Protein AF-W0BDI6-F1 (afdb_monomer_lite)

Radius of gyration: 18.67 Å; chains: 1; bounding box: 44×27×48 Å

Secondary structure (DSSP, 8-state):
-HHHHHHHHHHHHHHHHHHHHS-TTTHHHHHHHHHHHHHHHHHHHHHHHHHHHHTSTT-EEETTEEE--HHHHHHHHTHHHHHHHHHHHHHHHH---S----

Foldseek 3Di:
DVVVVVLVVVLVVCLVVLVVPDDPVCSVVSVVVSVVVVVVVCVVLVVVLVVQLVPDPDWDQDPNDTDGDPVSNVVSCVVVVVVSVVVVVCCVVPVDDPDPDD

pLDDT: mean 80.6, std 9.76, range [39.5, 92.69]

Organism: NCBI:txid1268635

InterPro domains:
  IPR020846 Major facilitator superfamily domain [PS50850] (1-102)
  IPR036259 MFS transporter superfamily [G3DSA:1.20.1250.20] (1-102)
  IPR036259 MFS transporter superfamily [SSF103473] (1-99)

Sequence (102 aa):
MFLLGLGAGGQTVSFAVVKDNNPAHLVGTACGFNNLSVLVGGAIFQPLVGVILHRSEGWRLVHDIPVYTVSSYQKSLMVMPCCYLASLILVLFFIKESHPSR

Structure (mmCIF, N/CA/C/O backbone):
data_AF-W0BDI6-F1
#
_entry.id   AF-W0BDI6-F1
#
loop_
_atom_site.group_PDB
_atom_site.id
_atom_site.type_symbol
_atom_site.label_atom_id
_atom_site.label_alt_id
_atom_site.label_comp_id
_atom_site.label_asym_id
_atom_site.label_entity_id
_atom_site.label_seq_id
_atom_site.pdbx_PDB_ins_code
_atom_site.Cartn_x
_atom_site.Cartn_y
_atom_site.Cartn_z
_atom_site.occupancy
_atom_site.B_iso_or_equiv
_atom_site.auth_seq_id
_atom_site.auth_comp_id
_atom_site.auth_asym_id
_atom_site.auth_atom_id
_atom_site.pdbx_PDB_model_num
ATOM 1 N N . MET A 1 1 ? -10.993 -1.926 -13.860 1.00 61.41 1 MET A N 1
ATOM 2 C CA . MET A 1 1 ? -11.782 -0.811 -13.290 1.00 61.41 1 MET A CA 1
ATOM 3 C C . MET A 1 1 ? -12.832 -1.284 -12.292 1.00 61.41 1 MET A C 1
ATOM 5 O O . MET A 1 1 ? -12.837 -0.763 -11.191 1.00 61.41 1 MET A O 1
ATOM 9 N N . PHE A 1 2 ? -13.643 -2.306 -12.598 1.00 78.19 2 PHE A N 1
ATOM 10 C CA . PHE A 1 2 ? -14.657 -2.816 -11.658 1.00 78.19 2 PHE A CA 1
ATOM 11 C C . PHE A 1 2 ? -14.089 -3.272 -10.297 1.00 78.19 2 PHE A C 1
ATOM 13 O O . PHE A 1 2 ? -14.520 -2.782 -9.263 1.00 78.19 2 PHE A O 1
ATOM 20 N N . LEU A 1 3 ? -13.056 -4.126 -10.291 1.00 75.06 3 LEU A N 1
ATOM 21 C CA . LEU A 1 3 ? -12.416 -4.602 -9.051 1.00 75.06 3 LEU A CA 1
ATOM 22 C C . LEU A 1 3 ? -11.774 -3.474 -8.226 1.00 75.06 3 LEU A C 1
ATOM 24 O O . LEU A 1 3 ? -11.812 -3.503 -7.003 1.00 75.06 3 LEU A O 1
ATOM 28 N N . LEU A 1 4 ? -11.220 -2.461 -8.900 1.00 75.94 4 LEU A N 1
ATOM 29 C CA . LEU A 1 4 ? -10.662 -1.278 -8.240 1.00 75.94 4 LEU A CA 1
ATOM 30 C C . LEU A 1 4 ? -11.768 -0.450 -7.576 1.00 75.94 4 LEU A C 1
ATOM 32 O O . LEU A 1 4 ? -11.602 -0.015 -6.442 1.00 75.94 4 LEU A O 1
ATOM 36 N N . GLY A 1 5 ? -12.910 -0.282 -8.250 1.00 76.75 5 GLY A N 1
ATOM 37 C CA . GLY A 1 5 ? -14.088 0.375 -7.679 1.00 76.75 5 GLY A CA 1
ATOM 38 C C . GLY A 1 5 ? -14.674 -0.393 -6.492 1.00 76.75 5 GLY A C 1
ATOM 39 O O . GLY A 1 5 ? -15.019 0.215 -5.483 1.00 76.75 5 GLY A O 1
ATOM 40 N N . LEU A 1 6 ? -14.707 -1.727 -6.568 1.00 79.56 6 LEU A N 1
ATOM 41 C CA . LEU A 1 6 ? -15.135 -2.583 -5.460 1.00 79.56 6 LEU A CA 1
ATOM 42 C C . LEU A 1 6 ? -14.210 -2.437 -4.241 1.00 79.56 6 LEU A C 1
ATOM 44 O O . LEU A 1 6 ? -14.693 -2.263 -3.127 1.00 79.56 6 LEU A O 1
ATOM 48 N N . GLY A 1 7 ? -12.889 -2.420 -4.450 1.00 75.69 7 GLY A N 1
ATOM 49 C CA . GLY A 1 7 ? -11.921 -2.151 -3.383 1.00 75.69 7 GLY A CA 1
ATOM 50 C C . GLY A 1 7 ? -12.028 -0.732 -2.808 1.00 75.69 7 GLY A C 1
ATOM 51 O O . GLY A 1 7 ? -11.874 -0.543 -1.602 1.00 75.69 7 GLY A O 1
ATOM 52 N N . ALA A 1 8 ? -12.341 0.267 -3.639 1.00 79.00 8 ALA A N 1
ATOM 53 C CA . ALA A 1 8 ? -12.497 1.657 -3.204 1.00 79.00 8 ALA A CA 1
ATOM 54 C C . ALA A 1 8 ? -13.675 1.856 -2.232 1.00 79.00 8 ALA A C 1
ATOM 56 O O . ALA A 1 8 ? -13.585 2.700 -1.340 1.00 79.00 8 ALA A O 1
ATOM 57 N N . GLY A 1 9 ? -14.734 1.043 -2.335 1.00 81.31 9 GLY A N 1
ATOM 58 C CA . GLY A 1 9 ? -15.855 1.058 -1.387 1.00 81.31 9 GLY A CA 1
ATOM 59 C C . GLY A 1 9 ? -15.445 0.773 0.065 1.00 81.31 9 GLY A C 1
ATOM 60 O O . GLY A 1 9 ? -16.110 1.233 0.994 1.00 81.31 9 GLY A O 1
ATOM 61 N N . GLY A 1 10 ? -14.309 0.095 0.278 1.00 81.81 10 GLY A N 1
ATOM 62 C CA . GLY A 1 10 ? -13.763 -0.163 1.611 1.00 81.81 10 GLY A CA 1
ATOM 63 C C . GLY A 1 10 ? -13.444 1.110 2.400 1.00 81.81 10 GLY A C 1
ATOM 64 O O . GLY A 1 10 ? -13.615 1.124 3.614 1.00 81.81 10 GLY A O 1
ATOM 65 N N . GLN A 1 11 ? -13.070 2.210 1.734 1.00 82.06 11 GLN A N 1
ATOM 66 C CA . GLN A 1 11 ? -12.776 3.474 2.422 1.00 82.06 11 GLN A CA 1
ATOM 67 C C . GLN A 1 11 ? -13.993 4.033 3.166 1.00 82.06 11 GLN A C 1
ATOM 69 O O . GLN A 1 11 ? -13.865 4.478 4.304 1.00 82.06 11 GLN A O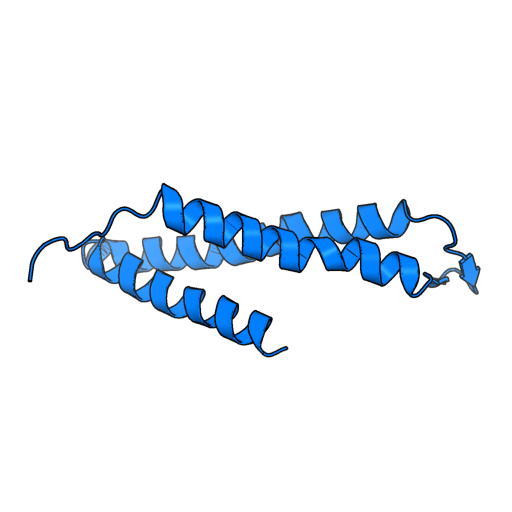 1
ATOM 74 N N . THR A 1 12 ? -15.186 3.964 2.572 1.00 83.62 12 THR A N 1
ATOM 75 C CA . THR A 1 12 ? -16.422 4.405 3.236 1.00 83.62 12 THR A CA 1
ATOM 76 C C . THR A 1 12 ? -16.720 3.565 4.478 1.00 83.62 12 THR A C 1
ATOM 78 O O . THR A 1 12 ? -17.112 4.110 5.509 1.00 83.62 12 THR A O 1
ATOM 81 N N . VAL A 1 13 ? -16.479 2.252 4.406 1.00 84.81 13 VAL A N 1
ATOM 82 C CA . VAL A 1 13 ? -16.644 1.339 5.547 1.00 84.81 13 VAL A CA 1
ATOM 83 C C . VAL A 1 13 ? -15.643 1.671 6.656 1.00 84.81 13 VAL A C 1
ATOM 85 O O . VAL A 1 13 ? -16.039 1.736 7.817 1.00 84.81 13 VAL A O 1
ATOM 88 N N . SER A 1 14 ? -14.386 1.981 6.322 1.00 83.31 14 SER A N 1
ATOM 89 C CA . SER A 1 14 ? -13.382 2.404 7.309 1.00 83.31 14 SER A CA 1
ATOM 90 C C . SER A 1 14 ? -13.830 3.628 8.108 1.00 83.31 14 SER A C 1
ATOM 92 O O . SER A 1 14 ? -13.690 3.642 9.329 1.00 83.31 14 SER A O 1
ATOM 94 N N . PHE A 1 15 ? -14.433 4.634 7.464 1.00 83.00 15 PHE A N 1
ATOM 95 C CA . PHE A 1 15 ? -14.970 5.798 8.179 1.00 83.00 15 PHE A CA 1
ATOM 96 C C . PHE A 1 15 ? -16.138 5.448 9.105 1.00 83.00 15 PHE A C 1
ATOM 98 O O . PHE A 1 15 ? -16.220 5.993 10.207 1.00 83.00 15 PHE A O 1
ATOM 105 N N . ALA A 1 16 ? -17.024 4.539 8.688 1.00 84.06 16 ALA A N 1
ATOM 106 C CA . ALA A 1 16 ? -18.106 4.061 9.546 1.00 84.06 16 ALA A CA 1
ATOM 107 C C . ALA A 1 16 ? -17.550 3.354 10.794 1.00 84.06 16 ALA A C 1
ATOM 109 O O . ALA A 1 16 ? -17.919 3.708 11.912 1.00 84.06 16 ALA A O 1
ATOM 110 N N . VAL A 1 17 ? -16.579 2.454 10.614 1.00 81.88 17 VAL A N 1
ATOM 111 C CA . VAL A 1 17 ? -15.923 1.718 11.708 1.00 81.88 17 VAL A CA 1
ATOM 112 C C . VAL A 1 17 ? -15.171 2.658 12.654 1.00 81.88 17 VAL A C 1
ATOM 114 O O . VAL A 1 17 ? -15.269 2.504 13.872 1.00 81.88 17 VAL A O 1
ATOM 117 N N . VAL A 1 18 ? -14.450 3.653 12.126 1.00 83.00 18 VAL A N 1
ATOM 118 C CA . VAL A 1 18 ? -13.760 4.668 12.940 1.00 83.00 18 VAL A CA 1
ATOM 119 C C . VAL A 1 18 ? -14.756 5.444 13.796 1.00 83.00 18 VAL A C 1
ATOM 121 O O . VAL A 1 18 ? -14.499 5.670 14.977 1.00 83.00 18 VAL A O 1
ATOM 124 N N . LYS A 1 19 ? -15.901 5.824 13.230 1.00 79.12 19 LYS A N 1
ATOM 125 C CA . LYS A 1 19 ? -16.939 6.544 13.964 1.00 79.12 19 LYS A CA 1
ATOM 126 C C . LYS A 1 19 ? -17.567 5.695 15.071 1.00 79.12 19 LYS A C 1
ATOM 128 O O . LYS A 1 19 ? -17.768 6.212 16.163 1.00 79.12 19 LYS A O 1
ATOM 133 N N . ASP A 1 20 ? -17.825 4.418 14.811 1.00 81.69 20 ASP A N 1
ATOM 134 C CA . ASP A 1 20 ? -18.489 3.536 15.778 1.00 81.69 20 ASP A CA 1
ATOM 135 C C . ASP A 1 20 ? -17.550 3.079 16.914 1.00 81.69 20 ASP A C 1
ATOM 137 O O . ASP A 1 20 ? -18.008 2.818 18.024 1.00 81.69 20 ASP A O 1
ATOM 141 N N . ASN A 1 21 ? -16.231 3.033 16.680 1.00 81.56 21 ASN A N 1
ATOM 142 C CA . ASN A 1 21 ? -15.242 2.625 17.691 1.00 81.56 21 ASN A CA 1
ATOM 143 C C . ASN A 1 21 ? -14.698 3.773 18.558 1.00 81.56 21 ASN A C 1
ATOM 145 O O . ASN A 1 21 ? -14.003 3.509 19.539 1.00 81.56 21 ASN A O 1
ATOM 149 N N . ASN A 1 22 ? -14.958 5.039 18.214 1.00 83.06 22 ASN A N 1
ATOM 150 C CA . ASN A 1 22 ? -14.374 6.186 18.913 1.00 83.06 22 ASN A CA 1
ATOM 151 C C . ASN A 1 22 ? -15.448 7.047 19.597 1.00 83.06 22 ASN A C 1
ATOM 153 O O . ASN A 1 22 ? -16.506 7.294 19.021 1.00 83.06 22 ASN A O 1
ATOM 157 N N . PRO A 1 23 ? -15.182 7.581 20.805 1.00 79.50 23 PRO A N 1
ATOM 158 C CA . PRO A 1 23 ? -16.087 8.529 21.443 1.00 79.50 23 PRO A CA 1
ATOM 159 C C . PRO A 1 23 ? -16.206 9.812 20.607 1.00 79.50 23 PRO A C 1
ATOM 161 O O . PRO A 1 23 ? -15.247 10.244 19.963 1.00 79.50 23 PRO A O 1
ATOM 164 N N . ALA A 1 24 ? -17.371 10.466 20.666 1.00 78.12 24 ALA A N 1
ATOM 165 C CA . ALA A 1 24 ? -17.725 11.596 19.798 1.0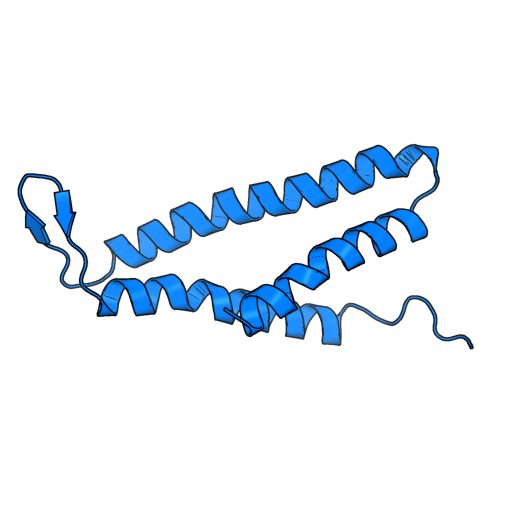0 78.12 24 ALA A CA 1
ATOM 166 C C . ALA A 1 24 ? -16.703 12.752 19.793 1.00 78.12 24 ALA A C 1
ATOM 168 O O . ALA A 1 24 ? -16.556 13.432 18.782 1.00 78.12 24 ALA A O 1
ATOM 169 N N . HIS A 1 25 ? -15.958 12.956 20.887 1.00 81.81 25 HIS A N 1
ATOM 170 C CA . HIS A 1 25 ? -14.944 14.012 20.969 1.00 81.81 25 HIS A CA 1
ATOM 171 C C . HIS A 1 25 ? -13.620 13.680 20.245 1.00 81.81 25 HIS A C 1
ATOM 173 O O . HIS A 1 25 ? -12.865 14.595 19.933 1.00 81.81 25 HIS A O 1
ATOM 179 N N . LEU A 1 26 ? -13.332 12.402 19.956 1.00 83.06 26 LEU A N 1
ATOM 180 C CA . LEU A 1 26 ? -12.097 11.952 19.284 1.00 83.06 26 LEU A CA 1
ATOM 181 C C . LEU A 1 26 ? -12.310 11.559 17.821 1.00 83.06 26 LEU A C 1
ATOM 183 O O . LEU A 1 26 ? -11.341 11.339 17.092 1.00 83.06 26 LEU A O 1
ATOM 187 N N . VAL A 1 27 ? -13.564 11.495 17.369 1.00 85.00 27 VAL A N 1
ATOM 188 C CA . VAL A 1 27 ? -13.900 11.002 16.030 1.00 85.00 27 VAL A CA 1
ATOM 189 C C . VAL A 1 27 ? -13.271 11.841 14.916 1.00 85.00 27 VAL A C 1
ATOM 191 O O . VAL A 1 27 ? -12.825 11.295 13.912 1.00 85.00 27 VAL A O 1
ATOM 194 N N . GLY A 1 28 ? -13.156 13.160 15.113 1.00 85.25 28 GLY A N 1
ATOM 195 C CA . GLY A 1 28 ? -12.512 14.060 14.153 1.00 85.25 28 GLY A CA 1
ATOM 196 C C . GLY A 1 28 ? -11.031 13.731 13.951 1.00 85.25 28 GLY A C 1
ATOM 197 O O . GLY A 1 2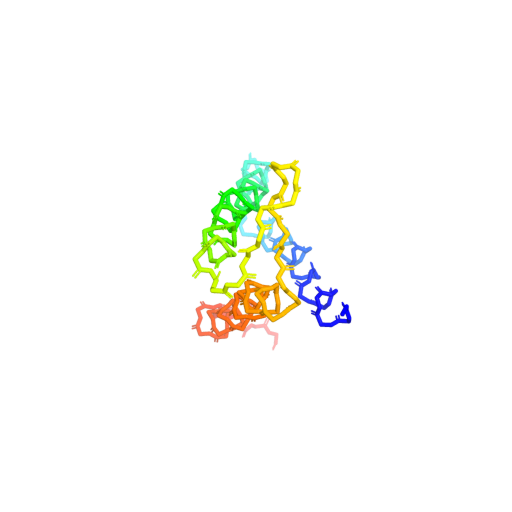8 ? -10.574 13.605 12.816 1.00 85.25 28 GLY A O 1
ATOM 198 N N . THR A 1 29 ? -10.297 13.509 15.044 1.00 88.44 29 THR A N 1
ATOM 199 C CA . THR A 1 29 ? -8.876 13.133 15.008 1.00 88.44 29 THR A CA 1
ATOM 200 C C . THR A 1 29 ? -8.682 11.748 14.397 1.00 88.44 29 THR A C 1
ATOM 202 O O . THR A 1 29 ? -7.803 11.567 13.555 1.00 88.44 29 THR A O 1
ATOM 205 N N . ALA A 1 30 ? -9.531 10.782 14.757 1.00 86.00 30 ALA A N 1
ATOM 206 C CA . ALA A 1 30 ? -9.463 9.425 14.221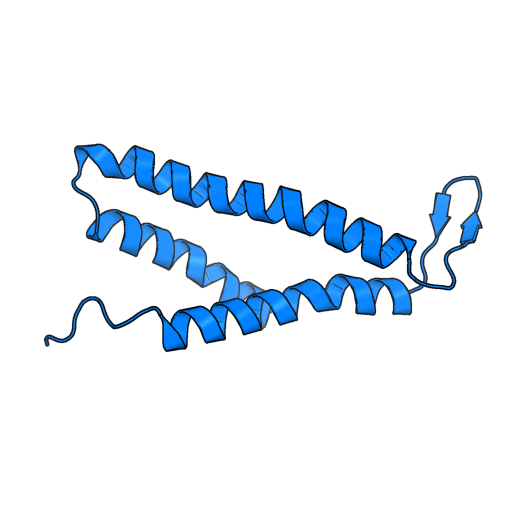 1.00 86.00 30 ALA A CA 1
ATOM 207 C C . ALA A 1 30 ? -9.762 9.383 12.706 1.00 86.00 30 ALA A C 1
ATOM 209 O O . ALA A 1 30 ? -9.038 8.741 11.943 1.00 86.00 30 ALA A O 1
ATOM 210 N N . CYS A 1 31 ? -10.760 10.139 12.236 1.00 86.44 31 CYS A N 1
ATOM 211 C CA . CYS A 1 31 ? -11.033 10.313 10.805 1.00 86.44 31 CYS A CA 1
ATOM 212 C C . CYS A 1 31 ? -9.882 11.026 10.076 1.00 86.44 31 CYS A C 1
ATOM 214 O O . CYS A 1 31 ? -9.532 10.652 8.954 1.00 86.44 31 CYS A O 1
ATOM 216 N N . GLY A 1 32 ? -9.267 12.030 10.709 1.00 88.94 32 GLY A N 1
ATOM 217 C CA . GLY A 1 32 ? -8.073 12.701 10.189 1.00 88.94 32 GLY A CA 1
ATOM 218 C C . GLY A 1 32 ? -6.896 11.738 10.015 1.00 88.94 32 GLY A C 1
ATOM 219 O O . GLY A 1 32 ? -6.247 11.738 8.970 1.00 88.94 32 GLY A O 1
ATOM 220 N N . PHE A 1 33 ? -6.673 10.855 10.989 1.00 89.25 33 PHE A N 1
ATOM 221 C CA . PHE A 1 33 ? -5.649 9.813 10.913 1.00 89.25 33 PHE A CA 1
ATOM 222 C C . PHE A 1 33 ? -5.932 8.780 9.806 1.00 89.25 33 PHE A C 1
ATOM 224 O O . PHE A 1 33 ? -5.016 8.384 9.078 1.00 89.25 33 PHE A O 1
ATOM 231 N N . ASN A 1 34 ? -7.198 8.388 9.612 1.00 88.31 34 ASN A N 1
ATOM 232 C CA . ASN A 1 34 ? -7.593 7.533 8.487 1.00 88.31 34 ASN A CA 1
ATOM 233 C C . ASN A 1 34 ? -7.241 8.182 7.133 1.00 88.31 34 ASN A C 1
ATOM 235 O O . ASN A 1 34 ? -6.628 7.542 6.281 1.00 88.31 34 ASN A O 1
ATOM 239 N N . ASN A 1 35 ? -7.540 9.473 6.958 1.00 88.75 35 ASN A N 1
ATOM 240 C CA . ASN A 1 35 ? -7.162 10.213 5.748 1.00 88.75 35 ASN A CA 1
ATOM 241 C C . ASN A 1 35 ? -5.644 10.322 5.565 1.00 88.75 35 ASN A C 1
ATOM 243 O O . ASN A 1 35 ? -5.137 10.151 4.455 1.00 88.75 35 ASN A O 1
ATOM 247 N N . LEU A 1 36 ? -4.906 10.568 6.649 1.00 91.50 36 LEU A N 1
ATOM 248 C CA . LEU A 1 36 ? -3.446 10.616 6.610 1.00 91.50 36 LEU A CA 1
ATOM 249 C C . LEU A 1 36 ? -2.863 9.284 6.125 1.00 91.50 36 LEU A C 1
ATOM 251 O O . LEU A 1 36 ? -1.920 9.282 5.339 1.00 91.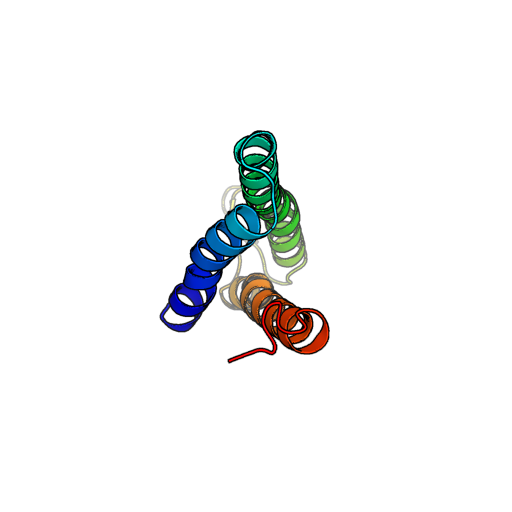50 36 LEU A O 1
ATOM 255 N N . SER A 1 37 ? -3.456 8.160 6.527 1.00 88.00 37 SER A N 1
ATOM 256 C CA . SER A 1 37 ? -3.019 6.827 6.097 1.00 88.00 37 SER A CA 1
ATOM 257 C C . SER A 1 37 ? -3.113 6.647 4.576 1.00 88.00 37 SER A C 1
ATOM 259 O O . SER A 1 37 ? -2.226 6.040 3.975 1.00 88.00 37 SER A O 1
ATOM 261 N N . VAL A 1 38 ? -4.125 7.234 3.926 1.00 87.56 38 VAL A N 1
ATOM 262 C CA . VAL A 1 38 ? -4.241 7.239 2.456 1.00 87.56 38 VAL A CA 1
ATOM 263 C C . VAL A 1 38 ? -3.112 8.051 1.821 1.00 87.56 38 VAL A C 1
ATOM 265 O O . VAL A 1 38 ? -2.488 7.594 0.861 1.00 87.56 38 VAL A O 1
ATOM 268 N N . LEU A 1 39 ? -2.810 9.229 2.375 1.00 90.69 39 LEU A N 1
ATOM 269 C CA . LEU A 1 39 ? -1.731 10.080 1.875 1.00 90.69 39 LEU A CA 1
ATOM 270 C C . LEU A 1 39 ? -0.361 9.412 2.037 1.00 90.69 39 LEU A C 1
ATOM 272 O O . LEU A 1 39 ? 0.434 9.420 1.101 1.00 90.69 39 LEU A O 1
ATOM 276 N N . VAL A 1 40 ? -0.104 8.791 3.191 1.00 92.69 40 VAL A N 1
ATOM 277 C CA . VAL A 1 40 ? 1.126 8.030 3.461 1.00 92.69 40 VAL A CA 1
ATOM 278 C C . VAL A 1 40 ? 1.247 6.844 2.507 1.00 92.69 40 VAL A C 1
ATOM 280 O O . VAL A 1 40 ? 2.317 6.622 1.945 1.00 92.69 40 VAL A O 1
ATOM 283 N N . GLY A 1 41 ? 0.149 6.124 2.256 1.00 88.81 41 GLY A N 1
ATOM 284 C CA . GLY A 1 41 ? 0.108 5.079 1.236 1.00 88.81 41 GLY A CA 1
ATOM 285 C C . GLY A 1 41 ? 0.531 5.620 -0.130 1.00 88.81 41 GLY A C 1
ATOM 286 O O . GLY A 1 41 ? 1.451 5.084 -0.744 1.00 88.81 41 GLY A O 1
ATOM 287 N N . GLY A 1 42 ? -0.063 6.730 -0.573 1.00 88.69 42 GLY A N 1
ATOM 288 C CA . GLY A 1 42 ? 0.348 7.417 -1.800 1.00 88.69 42 GLY A CA 1
ATOM 289 C C . GLY A 1 42 ? 1.838 7.768 -1.806 1.00 88.69 42 GLY A C 1
ATOM 290 O O . GLY A 1 42 ? 2.543 7.405 -2.743 1.00 88.69 42 GLY A O 1
ATOM 291 N N . ALA A 1 43 ? 2.333 8.381 -0.732 1.00 92.38 43 ALA A N 1
ATOM 292 C CA . ALA A 1 43 ? 3.721 8.816 -0.598 1.00 92.38 43 ALA A CA 1
ATOM 293 C C . ALA A 1 43 ? 4.740 7.664 -0.610 1.00 92.38 43 ALA A C 1
ATOM 295 O O . ALA A 1 43 ? 5.874 7.873 -1.027 1.00 92.38 43 ALA A O 1
ATOM 296 N N . ILE A 1 44 ? 4.361 6.457 -0.178 1.00 91.00 44 ILE A N 1
ATOM 297 C CA . ILE A 1 44 ? 5.226 5.266 -0.210 1.00 91.00 44 ILE A CA 1
ATOM 298 C C . ILE A 1 44 ? 5.113 4.549 -1.560 1.00 91.00 44 ILE A C 1
ATOM 300 O O . ILE A 1 44 ? 6.123 4.187 -2.169 1.00 91.00 44 ILE A O 1
ATOM 304 N N . PHE A 1 45 ? 3.891 4.339 -2.053 1.00 86.69 45 PHE A N 1
ATOM 305 C CA . PHE A 1 45 ? 3.662 3.562 -3.270 1.00 86.69 45 PHE A CA 1
ATOM 306 C C . PHE A 1 45 ? 4.039 4.325 -4.542 1.00 86.69 45 PHE A C 1
ATOM 308 O O . PHE A 1 45 ? 4.509 3.701 -5.492 1.00 86.69 45 PHE A O 1
ATOM 315 N N . GLN A 1 46 ? 3.904 5.655 -4.569 1.00 87.25 46 GLN A N 1
ATOM 316 C CA . GLN A 1 46 ? 4.347 6.477 -5.700 1.00 87.25 46 GLN A CA 1
ATOM 317 C C . GLN A 1 46 ? 5.847 6.298 -6.020 1.00 87.25 46 GLN A C 1
ATOM 319 O O . GLN A 1 46 ? 6.156 5.911 -7.151 1.00 87.25 46 GLN A O 1
ATOM 324 N N . PRO A 1 47 ? 6.795 6.508 -5.082 1.00 89.00 47 PRO A N 1
ATOM 325 C CA . PRO A 1 47 ? 8.214 6.293 -5.353 1.00 89.00 47 PRO A CA 1
ATOM 326 C C . PRO A 1 47 ? 8.544 4.814 -5.558 1.00 89.00 47 PRO A C 1
ATOM 328 O O . PRO A 1 47 ? 9.379 4.506 -6.405 1.00 89.00 47 PRO A O 1
ATOM 331 N N . LEU A 1 48 ? 7.871 3.889 -4.861 1.00 87.38 48 LEU A N 1
ATOM 332 C CA . LEU A 1 48 ? 8.081 2.452 -5.060 1.00 87.38 48 LEU A CA 1
ATOM 333 C C . LEU A 1 48 ? 7.808 2.042 -6.515 1.00 87.38 48 LEU A C 1
ATOM 335 O O . LEU A 1 48 ? 8.654 1.413 -7.150 1.00 87.38 48 LEU A O 1
ATOM 339 N N . VAL A 1 49 ? 6.657 2.441 -7.065 1.00 87.19 49 VAL A N 1
ATOM 340 C CA . VAL A 1 49 ? 6.302 2.197 -8.473 1.00 87.19 49 VAL A CA 1
ATOM 341 C C . VAL A 1 49 ? 7.314 2.858 -9.410 1.00 87.19 49 VAL A C 1
ATOM 343 O O . VAL A 1 49 ? 7.726 2.236 -10.390 1.00 87.19 49 VAL A O 1
ATOM 346 N N . GLY A 1 50 ? 7.753 4.081 -9.094 1.00 86.19 50 GLY A N 1
ATOM 347 C CA . GLY A 1 50 ? 8.775 4.801 -9.858 1.00 86.19 50 GLY A CA 1
ATOM 348 C C . GLY A 1 50 ? 10.119 4.067 -9.911 1.00 86.19 50 GLY A C 1
ATOM 349 O O . GLY A 1 50 ? 10.695 3.919 -10.987 1.00 86.19 50 GLY A O 1
ATOM 350 N N . VAL A 1 51 ? 10.588 3.531 -8.782 1.00 85.69 51 VAL A N 1
ATOM 351 C CA . VAL A 1 51 ? 11.830 2.743 -8.708 1.00 85.69 51 VAL A CA 1
ATOM 352 C C . VAL A 1 51 ? 11.698 1.425 -9.471 1.00 85.69 51 VAL A C 1
ATOM 354 O O . VAL A 1 51 ? 12.618 1.055 -10.200 1.00 85.69 51 VAL A O 1
ATOM 357 N N . ILE A 1 52 ? 10.561 0.727 -9.360 1.00 84.19 52 ILE A N 1
ATOM 358 C CA . ILE A 1 52 ? 10.310 -0.510 -10.124 1.00 84.19 52 ILE A CA 1
ATOM 359 C C . ILE A 1 52 ? 10.325 -0.218 -11.630 1.00 84.19 52 ILE A C 1
ATOM 361 O O . ILE A 1 52 ? 10.893 -0.989 -12.405 1.00 84.19 52 ILE A O 1
ATOM 365 N N . LEU A 1 53 ? 9.749 0.916 -12.041 1.00 83.94 53 LEU A N 1
ATOM 366 C CA . LEU A 1 53 ? 9.733 1.345 -13.435 1.00 83.94 53 LEU A CA 1
ATOM 367 C C . LEU A 1 53 ? 11.146 1.691 -13.935 1.00 83.94 53 LEU A C 1
ATOM 369 O O . LEU A 1 53 ? 11.535 1.231 -15.005 1.00 83.94 53 LEU A O 1
ATOM 373 N N . HIS A 1 54 ? 11.937 2.411 -13.135 1.00 81.31 54 HIS A N 1
ATOM 374 C CA . HIS A 1 54 ? 13.318 2.776 -13.470 1.00 81.31 54 HIS A CA 1
ATOM 375 C C . HIS A 1 54 ? 14.265 1.566 -13.535 1.00 81.31 54 HIS A C 1
ATOM 377 O O . HIS A 1 54 ? 15.189 1.530 -14.346 1.00 81.31 54 HIS A O 1
ATOM 383 N N . ARG A 1 55 ? 14.015 0.542 -12.709 1.00 78.31 55 ARG A N 1
ATOM 384 C CA . ARG A 1 55 ? 14.765 -0.724 -12.704 1.00 78.31 55 ARG A CA 1
ATOM 385 C C . ARG A 1 55 ? 14.322 -1.693 -13.807 1.00 78.31 55 ARG A C 1
ATOM 387 O O . ARG A 1 55 ? 14.930 -2.746 -13.975 1.00 78.31 55 ARG A O 1
ATOM 394 N N . SER A 1 56 ? 13.255 -1.376 -14.538 1.00 75.75 56 SER A N 1
ATOM 395 C CA . SER A 1 56 ? 12.768 -2.217 -15.625 1.00 75.75 56 SER A CA 1
ATOM 396 C C . SER A 1 56 ? 13.696 -2.126 -16.834 1.00 75.75 56 SER A C 1
ATOM 398 O O . SER A 1 56 ? 13.993 -1.038 -17.310 1.00 75.75 56 SER A O 1
ATOM 400 N N . GLU A 1 57 ? 14.150 -3.260 -17.359 1.00 63.25 57 GLU A N 1
ATOM 401 C CA . GLU A 1 57 ? 15.013 -3.271 -18.540 1.00 63.25 57 GLU A CA 1
ATOM 402 C C . GLU A 1 57 ? 14.238 -2.822 -19.790 1.00 63.25 57 GLU A C 1
ATOM 404 O O . GLU A 1 57 ? 13.112 -3.263 -20.031 1.00 63.25 57 GLU A O 1
ATOM 409 N N . GLY A 1 58 ? 14.839 -1.934 -20.591 1.00 65.94 58 GLY A N 1
ATOM 410 C CA . GLY A 1 58 ? 14.280 -1.492 -21.874 1.00 65.94 58 GLY A CA 1
ATOM 411 C C . GLY A 1 58 ? 13.710 -0.072 -21.917 1.00 65.94 58 GLY A C 1
ATOM 412 O O . GLY A 1 58 ? 13.079 0.275 -22.916 1.00 65.94 58 GLY A O 1
ATOM 413 N N . TRP A 1 59 ? 13.929 0.765 -20.896 1.00 73.00 59 TRP A N 1
ATOM 414 C CA . TRP A 1 59 ? 13.646 2.197 -21.027 1.00 73.00 59 TRP A CA 1
ATOM 415 C C . TRP A 1 59 ? 14.683 2.880 -21.924 1.00 73.00 59 TRP A C 1
ATOM 417 O O . TRP A 1 59 ? 15.870 2.550 -21.899 1.00 73.00 59 TRP A O 1
ATOM 427 N N . ARG A 1 60 ? 14.227 3.813 -22.763 1.00 70.88 60 ARG A N 1
ATOM 428 C CA . ARG A 1 60 ? 15.084 4.604 -23.654 1.00 70.88 60 ARG A CA 1
ATOM 429 C C . ARG A 1 60 ? 14.885 6.079 -23.362 1.00 70.88 60 ARG A C 1
ATOM 431 O O . ARG A 1 60 ? 13.754 6.538 -23.264 1.00 70.88 60 ARG A O 1
ATOM 438 N N . LEU A 1 61 ? 15.979 6.821 -23.264 1.00 78.19 61 LEU A N 1
ATOM 439 C CA . LEU A 1 61 ? 15.936 8.278 -23.278 1.00 78.19 61 LEU A CA 1
ATOM 440 C C . LEU A 1 61 ? 15.720 8.744 -24.717 1.00 78.19 61 LEU A C 1
ATOM 442 O O . LEU A 1 61 ? 16.560 8.505 -25.584 1.00 78.19 61 LEU A O 1
ATOM 446 N N . VAL A 1 62 ? 14.583 9.385 -24.970 1.00 77.88 62 VAL A N 1
ATOM 447 C CA . VAL A 1 62 ? 14.287 10.053 -26.240 1.00 77.88 62 VAL A CA 1
ATOM 448 C C . VAL A 1 62 ? 14.101 11.530 -25.914 1.00 77.88 62 VAL A C 1
ATOM 450 O O . VAL A 1 62 ? 13.135 11.880 -25.246 1.00 77.88 62 VAL A O 1
ATOM 453 N N . HIS A 1 63 ? 15.032 12.384 -26.352 1.00 76.25 63 HIS A N 1
ATOM 454 C CA . HIS A 1 63 ? 15.037 13.825 -26.041 1.00 76.25 63 HIS A CA 1
ATOM 455 C C . HIS A 1 63 ? 14.977 14.127 -24.530 1.00 76.25 63 HIS A C 1
ATOM 457 O O . HIS A 1 63 ? 14.114 14.877 -24.087 1.00 76.25 63 HIS A O 1
ATOM 463 N N . ASP A 1 64 ? 15.835 13.484 -23.730 1.00 76.50 64 ASP A N 1
ATOM 464 C CA . ASP A 1 64 ? 15.874 13.611 -22.259 1.00 76.50 64 ASP A CA 1
ATOM 465 C C . ASP A 1 64 ? 14.607 13.147 -21.511 1.00 76.50 64 ASP A C 1
ATOM 467 O O . ASP A 1 64 ? 14.524 13.240 -20.285 1.00 76.50 64 ASP A O 1
ATOM 471 N N . ILE A 1 65 ? 13.642 12.550 -22.220 1.00 76.94 65 ILE A N 1
ATOM 472 C CA . ILE A 1 65 ? 12.431 11.978 -21.630 1.00 76.94 65 ILE A CA 1
ATOM 473 C C . ILE A 1 65 ? 12.591 10.451 -21.551 1.00 76.94 65 ILE A C 1
ATOM 475 O O . ILE A 1 65 ? 12.822 9.802 -22.579 1.00 76.94 65 ILE A O 1
ATOM 479 N N . PRO A 1 66 ? 12.465 9.838 -20.359 1.00 78.62 66 PRO A N 1
ATOM 480 C CA . PRO A 1 66 ? 12.508 8.389 -20.221 1.00 78.62 66 PRO A CA 1
ATOM 481 C C . PRO A 1 66 ? 11.226 7.764 -20.791 1.00 78.62 66 PRO A C 1
ATOM 483 O O . PRO A 1 66 ? 10.137 7.901 -20.233 1.00 78.62 66 PRO A O 1
ATOM 486 N N . VAL A 1 67 ? 11.362 7.057 -21.911 1.00 80.81 67 VAL A N 1
ATOM 487 C CA . VAL A 1 67 ? 10.294 6.290 -22.558 1.00 80.81 67 VAL A CA 1
ATOM 488 C C . VAL A 1 67 ? 10.368 4.845 -22.078 1.00 80.81 67 VAL A C 1
ATOM 490 O O . VAL A 1 67 ? 11.338 4.135 -22.348 1.00 80.81 67 VAL A O 1
ATOM 493 N N . TYR A 1 68 ? 9.329 4.403 -21.374 1.00 81.19 68 TYR A N 1
ATOM 494 C CA . TYR A 1 68 ? 9.214 3.044 -20.848 1.00 81.19 68 TYR A CA 1
ATOM 495 C C . TYR A 1 68 ? 8.370 2.161 -21.768 1.00 81.19 68 TYR A C 1
ATOM 497 O O . TYR A 1 68 ? 7.426 2.620 -22.412 1.00 81.19 68 TYR A O 1
ATOM 505 N N . THR A 1 69 ? 8.685 0.867 -21.809 1.00 82.06 69 THR A N 1
ATOM 506 C CA . THR A 1 69 ? 7.882 -0.101 -22.565 1.00 82.06 69 THR A CA 1
ATOM 507 C C . THR A 1 69 ? 6.584 -0.445 -21.831 1.00 82.06 69 THR A C 1
ATOM 509 O O . THR A 1 69 ? 6.491 -0.349 -20.606 1.00 82.06 69 THR A O 1
ATOM 512 N N . VAL A 1 70 ? 5.577 -0.918 -22.572 1.00 82.75 70 VAL A N 1
ATOM 513 C CA . VAL A 1 70 ? 4.297 -1.373 -21.996 1.00 82.75 70 VAL A CA 1
ATOM 514 C C . VAL A 1 70 ? 4.507 -2.498 -20.969 1.00 82.75 70 VAL A C 1
ATOM 516 O O . VAL A 1 70 ? 3.867 -2.500 -19.921 1.00 82.75 70 VAL A O 1
ATOM 519 N N . SER A 1 71 ? 5.459 -3.403 -21.221 1.00 81.38 71 SER A N 1
ATOM 520 C CA . SER A 1 71 ? 5.826 -4.495 -20.303 1.00 81.38 71 SER A CA 1
ATOM 521 C C . SER A 1 71 ? 6.342 -3.972 -18.957 1.00 81.38 71 SER A C 1
ATOM 523 O O . SER A 1 71 ? 5.965 -4.485 -17.900 1.00 81.38 71 SER A O 1
ATOM 525 N N . SER A 1 72 ? 7.141 -2.900 -18.974 1.00 81.88 72 SER A N 1
ATOM 526 C CA . SER A 1 72 ? 7.618 -2.224 -17.764 1.00 81.88 72 SER A CA 1
ATOM 527 C C . SER A 1 72 ? 6.459 -1.647 -16.948 1.00 81.88 72 SER A C 1
ATOM 529 O O . SER A 1 72 ? 6.385 -1.882 -15.744 1.00 81.88 72 SER A O 1
ATOM 531 N N . TYR A 1 73 ? 5.502 -0.978 -17.600 1.00 84.12 73 TYR A N 1
ATOM 532 C CA . TYR A 1 73 ? 4.307 -0.461 -16.926 1.00 84.12 73 TYR A CA 1
ATOM 533 C C . TYR A 1 73 ? 3.429 -1.566 -16.341 1.00 84.12 73 TYR A C 1
ATOM 535 O O . TYR A 1 73 ? 2.988 -1.438 -15.202 1.00 84.12 73 TYR A O 1
ATOM 543 N N . GLN A 1 74 ? 3.189 -2.660 -17.070 1.00 84.88 74 GLN A N 1
ATOM 544 C CA . GLN A 1 74 ? 2.386 -3.777 -16.559 1.00 84.88 74 GLN A CA 1
ATOM 545 C C . GLN A 1 74 ? 3.005 -4.395 -15.299 1.00 84.88 74 GLN A C 1
ATOM 547 O O . GLN A 1 74 ? 2.284 -4.669 -14.338 1.00 84.88 74 GLN A O 1
ATOM 552 N N . LYS A 1 75 ? 4.334 -4.558 -15.271 1.00 83.38 75 LYS A N 1
ATOM 553 C CA . LYS A 1 75 ? 5.058 -5.054 -14.090 1.00 83.38 75 LYS A CA 1
ATOM 554 C C . LYS A 1 75 ? 4.983 -4.077 -12.917 1.00 83.38 75 LYS A C 1
ATOM 556 O O . LYS A 1 75 ? 4.685 -4.499 -11.805 1.00 83.38 75 LYS A O 1
ATOM 561 N N . SER A 1 76 ? 5.200 -2.783 -13.148 1.00 84.69 76 SER A N 1
ATOM 562 C CA . SER A 1 76 ? 5.135 -1.781 -12.076 1.00 84.69 76 SER A CA 1
ATOM 563 C C . SER A 1 76 ? 3.715 -1.611 -11.526 1.00 84.69 76 SER A C 1
ATOM 565 O O . SER A 1 76 ? 3.525 -1.488 -10.317 1.00 84.69 76 SER A O 1
ATOM 567 N N . LEU A 1 77 ? 2.698 -1.663 -12.390 1.00 85.44 77 LEU A N 1
ATOM 568 C CA . LEU A 1 77 ? 1.292 -1.543 -11.996 1.00 85.44 77 LEU A CA 1
ATOM 569 C C . LEU A 1 77 ? 0.738 -2.811 -11.337 1.00 85.44 77 LEU A C 1
ATOM 571 O O . LEU A 1 77 ? -0.253 -2.713 -10.615 1.00 85.44 77 LEU A O 1
ATOM 575 N N . MET A 1 78 ? 1.382 -3.974 -11.499 1.00 86.12 78 MET A N 1
ATOM 576 C CA . MET A 1 78 ? 1.030 -5.195 -10.759 1.00 86.12 78 MET A CA 1
ATOM 577 C C . MET A 1 78 ? 1.158 -5.038 -9.237 1.00 86.12 78 MET A C 1
ATOM 579 O O . MET A 1 78 ? 0.546 -5.807 -8.497 1.00 86.12 78 MET A O 1
ATOM 583 N N . VAL A 1 79 ? 1.862 -4.013 -8.744 1.00 85.44 79 VAL A N 1
ATOM 584 C CA . VAL A 1 79 ? 1.908 -3.723 -7.306 1.00 85.44 79 VAL A CA 1
ATOM 585 C C . VAL A 1 79 ? 0.522 -3.393 -6.736 1.00 85.44 79 VAL A C 1
ATOM 587 O O . VAL A 1 79 ? 0.225 -3.782 -5.609 1.00 85.44 79 VAL A O 1
ATOM 590 N N . MET A 1 80 ? -0.354 -2.738 -7.515 1.00 85.00 80 MET A N 1
ATOM 591 C CA . MET A 1 80 ? -1.709 -2.378 -7.076 1.00 85.00 80 MET A CA 1
ATOM 592 C C . MET A 1 80 ? -2.566 -3.606 -6.734 1.00 85.00 80 MET A C 1
ATOM 594 O O . MET A 1 80 ? -3.021 -3.694 -5.593 1.00 85.00 80 MET A O 1
ATOM 598 N N . PRO A 1 81 ? -2.806 -4.570 -7.651 1.00 84.75 81 PRO A N 1
ATOM 599 C CA . PRO A 1 81 ? -3.605 -5.750 -7.334 1.00 84.75 81 PRO A CA 1
ATOM 600 C C . PRO A 1 81 ? -2.980 -6.595 -6.219 1.00 84.75 81 PRO A C 1
ATOM 602 O O . PRO A 1 81 ? -3.719 -7.108 -5.384 1.00 84.75 81 PRO A O 1
ATOM 605 N N . CYS A 1 82 ? -1.647 -6.680 -6.135 1.00 87.19 82 CYS A N 1
ATOM 606 C CA . CYS A 1 82 ? -0.976 -7.340 -5.013 1.00 87.19 82 CYS A CA 1
ATOM 607 C C . CYS A 1 82 ? -1.292 -6.667 -3.668 1.00 87.19 82 CYS A C 1
ATOM 609 O O . CYS A 1 82 ? -1.568 -7.364 -2.694 1.00 87.19 82 CYS A O 1
ATOM 611 N N . CYS A 1 83 ? -1.315 -5.332 -3.609 1.00 86.00 83 CYS A N 1
ATOM 612 C CA . CYS A 1 83 ? -1.682 -4.600 -2.393 1.00 86.00 83 CYS A CA 1
ATOM 613 C C . CYS A 1 83 ? -3.144 -4.828 -1.998 1.00 86.00 83 CYS A C 1
ATOM 615 O O . CYS A 1 83 ? -3.428 -5.033 -0.820 1.00 86.00 83 CYS A O 1
ATOM 617 N N . TYR A 1 84 ? -4.068 -4.853 -2.964 1.00 84.50 84 TYR A N 1
ATOM 618 C CA . TYR A 1 84 ? -5.468 -5.193 -2.687 1.00 84.50 84 TYR A CA 1
ATOM 619 C C . TYR A 1 84 ? -5.617 -6.620 -2.162 1.00 84.50 84 TYR A C 1
ATOM 621 O O . TYR A 1 84 ? -6.355 -6.842 -1.206 1.00 84.50 84 TYR A O 1
ATOM 629 N N . LEU A 1 85 ? -4.896 -7.580 -2.745 1.00 88.19 85 LEU A N 1
ATOM 630 C CA . LEU A 1 85 ? -4.935 -8.970 -2.301 1.00 88.19 85 LEU A CA 1
ATOM 631 C C . LEU A 1 85 ? -4.348 -9.122 -0.891 1.00 88.19 85 LEU A C 1
ATOM 633 O O . LEU A 1 85 ? -4.945 -9.783 -0.046 1.00 88.19 85 LEU A O 1
ATOM 637 N N . ALA A 1 86 ? -3.227 -8.454 -0.609 1.00 87.81 86 ALA A N 1
ATOM 638 C CA . ALA A 1 86 ? -2.633 -8.417 0.724 1.00 87.81 86 ALA A CA 1
ATOM 639 C C . ALA A 1 86 ? -3.580 -7.773 1.747 1.00 87.81 86 ALA A C 1
ATOM 641 O O . ALA A 1 86 ? -3.771 -8.319 2.829 1.00 87.81 86 ALA A O 1
ATOM 642 N N . SER A 1 87 ? -4.224 -6.656 1.394 1.00 84.44 87 SER A N 1
ATOM 643 C CA . SER A 1 87 ? -5.227 -6.008 2.243 1.00 84.44 87 SER A CA 1
ATOM 644 C C . SER A 1 87 ? -6.422 -6.922 2.512 1.00 84.44 87 SER A C 1
ATOM 646 O O . SER A 1 87 ? -6.859 -7.006 3.656 1.00 84.44 87 SER A O 1
ATOM 648 N N . LEU A 1 88 ? -6.910 -7.649 1.503 1.00 85.88 88 LEU A N 1
ATOM 649 C CA . LEU A 1 88 ? -7.999 -8.612 1.662 1.00 85.88 88 LEU A CA 1
ATOM 650 C C . LEU A 1 88 ? -7.611 -9.743 2.622 1.00 85.88 88 LEU A C 1
ATOM 652 O O . LEU A 1 88 ? -8.376 -10.061 3.526 1.00 85.88 88 LEU A O 1
ATOM 656 N N . ILE A 1 89 ? -6.415 -10.317 2.460 1.00 87.94 89 ILE A N 1
ATOM 657 C CA . ILE A 1 89 ? -5.893 -11.356 3.358 1.00 87.94 89 ILE A CA 1
ATOM 658 C C . ILE A 1 89 ? -5.788 -10.806 4.784 1.00 87.94 89 ILE A C 1
ATOM 660 O O . ILE A 1 89 ? -6.300 -11.420 5.715 1.00 87.94 89 ILE A O 1
ATOM 664 N N . LEU A 1 90 ? -5.186 -9.628 4.966 1.00 86.50 90 LEU A N 1
ATOM 665 C CA . LEU A 1 90 ? -5.064 -9.005 6.285 1.00 86.50 90 LEU A CA 1
ATOM 666 C C . LEU A 1 90 ? -6.431 -8.803 6.938 1.00 86.50 90 LEU A C 1
ATOM 668 O O . LEU A 1 90 ? -6.602 -9.171 8.094 1.00 86.50 90 LEU A O 1
ATOM 672 N N . VAL A 1 91 ? -7.416 -8.289 6.203 1.00 84.31 91 VAL A N 1
ATOM 673 C CA . VAL A 1 91 ? -8.780 -8.113 6.714 1.00 84.31 91 VAL A CA 1
ATOM 674 C C . VAL A 1 91 ? -9.397 -9.452 7.119 1.00 84.31 91 VAL A C 1
ATOM 676 O O . VAL A 1 91 ? -9.894 -9.559 8.233 1.00 84.31 91 VAL A O 1
ATOM 679 N N . LEU A 1 92 ? -9.308 -10.484 6.277 1.00 83.31 92 LEU A N 1
ATOM 680 C CA . LEU A 1 92 ? -9.885 -11.803 6.566 1.00 83.31 92 LEU A CA 1
ATOM 681 C C . LEU A 1 92 ? -9.300 -12.465 7.823 1.00 83.31 92 LEU A C 1
ATOM 683 O O . LEU A 1 92 ? -10.016 -13.187 8.512 1.00 83.31 92 LEU A O 1
ATOM 687 N N . PHE A 1 93 ? -8.018 -12.236 8.125 1.00 82.56 93 PHE A N 1
ATOM 688 C CA . PHE A 1 93 ? -7.355 -12.849 9.281 1.00 82.56 93 PHE A CA 1
ATOM 689 C C . PHE A 1 93 ? -7.359 -11.972 10.543 1.00 82.56 93 PHE A C 1
ATOM 691 O O . PHE A 1 93 ? -7.412 -12.515 11.646 1.00 82.56 93 PHE A O 1
ATOM 698 N N . PHE A 1 94 ? -7.279 -10.643 10.411 1.00 78.88 94 PHE A N 1
ATOM 699 C CA . PHE A 1 94 ? -7.135 -9.723 11.551 1.00 78.88 94 PHE A CA 1
ATOM 700 C C . PHE A 1 94 ? -8.424 -9.000 11.937 1.00 78.88 94 PHE A C 1
ATOM 702 O O . PHE A 1 94 ? -8.587 -8.667 13.113 1.00 78.88 94 PHE A O 1
ATOM 709 N N . ILE A 1 95 ? -9.344 -8.753 11.000 1.00 72.62 95 ILE A N 1
ATOM 710 C CA . ILE A 1 95 ? -10.646 -8.177 11.346 1.00 72.62 95 ILE A CA 1
ATOM 711 C C . ILE A 1 95 ? -11.541 -9.315 11.827 1.00 72.62 95 ILE A C 1
ATOM 713 O O . ILE A 1 95 ? -12.248 -9.970 11.067 1.00 72.62 95 ILE A O 1
ATOM 717 N N . LYS A 1 96 ? -11.484 -9.556 13.136 1.00 58.81 96 LYS A N 1
ATOM 718 C CA . LYS A 1 96 ? -12.469 -10.362 13.853 1.00 58.81 96 LYS A CA 1
ATOM 719 C C . LYS A 1 96 ? -13.725 -9.506 14.020 1.00 58.81 96 LYS A C 1
ATOM 721 O O . LYS A 1 96 ? -13.602 -8.348 14.411 1.00 58.81 96 LYS A O 1
ATOM 726 N N . GLU A 1 97 ? -14.899 -10.043 13.684 1.00 59.97 97 GLU A N 1
ATOM 727 C CA . GLU A 1 97 ? -16.171 -9.307 13.734 1.00 59.97 97 GLU A CA 1
ATOM 728 C C . GLU A 1 97 ? -16.302 -8.470 15.015 1.00 59.97 97 GLU A C 1
ATOM 730 O O . GLU A 1 97 ? -16.255 -9.002 16.124 1.00 59.97 97 GLU A O 1
ATOM 735 N N . SER A 1 98 ? -16.504 -7.157 14.863 1.00 54.81 98 SER A N 1
ATOM 736 C CA . SER A 1 98 ? -16.783 -6.266 15.997 1.00 54.81 98 SER A CA 1
ATOM 737 C C . SER A 1 98 ? -18.177 -6.491 16.603 1.00 5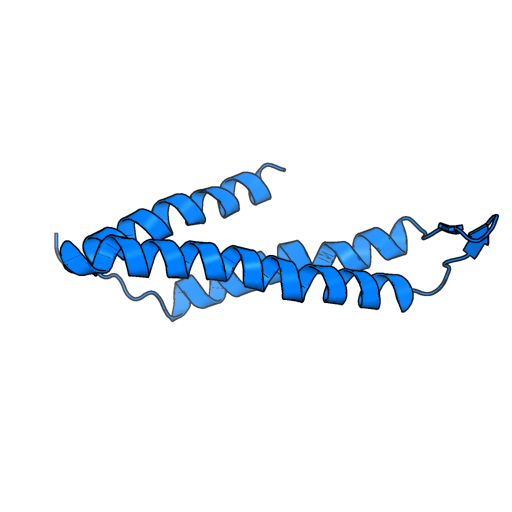4.81 98 SER A C 1
ATOM 739 O O . SER A 1 98 ? -18.441 -5.998 17.695 1.00 54.81 98 SER A O 1
ATOM 741 N N . HIS A 1 99 ? -19.057 -7.259 15.942 1.00 52.75 99 HIS A N 1
ATOM 742 C CA . HIS A 1 99 ? -20.412 -7.559 16.416 1.00 52.75 99 HIS A CA 1
ATOM 743 C C . HIS A 1 99 ? -20.787 -9.044 16.229 1.00 52.75 99 HIS A C 1
ATOM 745 O O . HIS A 1 99 ? -21.511 -9.366 15.292 1.00 52.75 99 HIS A O 1
ATOM 751 N N . PRO A 1 100 ? -20.376 -9.951 17.134 1.00 47.81 100 PRO A N 1
ATOM 752 C CA . PRO A 1 100 ? -20.778 -11.362 17.101 1.00 47.81 100 PRO A CA 1
ATOM 753 C C . PRO A 1 100 ? -22.205 -11.623 17.629 1.00 47.81 100 PRO A C 1
ATOM 755 O O . PRO A 1 100 ? -22.527 -12.746 18.003 1.00 47.81 100 PRO A O 1
ATOM 758 N N . SER A 1 101 ? -23.070 -10.610 17.720 1.00 47.59 101 SER A N 1
ATOM 759 C CA . SER A 1 101 ? -24.397 -10.755 18.325 1.00 47.59 101 SER A CA 1
ATOM 760 C C . SER A 1 101 ? -25.480 -10.072 17.499 1.00 47.59 101 SER A C 1
ATOM 762 O O . SER A 1 101 ? -25.771 -8.884 17.678 1.00 47.59 101 SER A O 1
ATOM 764 N N . ARG A 1 102 ? -26.121 -10.870 16.651 1.00 39.50 102 ARG A N 1
ATOM 765 C CA . ARG A 1 102 ? -27.568 -10.818 16.487 1.00 39.50 102 ARG A CA 1
ATOM 766 C C . ARG A 1 102 ? -28.132 -12.223 16.598 1.00 39.50 102 ARG A C 1
ATOM 768 O O . ARG A 1 102 ? -27.504 -13.132 16.017 1.00 39.50 102 ARG A O 1
#